Protein AF-A0AAW1MQC7-F1 (afdb_monomer_lite)

Foldseek 3Di:
DDPPDPPPPQQFDAPWKKKFKKKWAKKKAAPPPPDDPFFGIKMKTFMAGPVRFAPVLWFQKKWKQADPPDDVRTDIGRGPPRMDIDTGDDKDKIWMWTQTDPQFDRDIDIDIYTHDHDDPDPPDDGDNVDIDIDMDIDMDMGHRGGPVSCVSCVPGPRMDIPDDDPPPDPPPPDDDD

Secondary structure (DSSP, 8-state):
-----------B-TT-EEEEEEEEEEEEEE-GGG--SS-SEEEEEEEEETTS--GGGTEEEEEEE--TTSSS-EEEE-SSSEEEEEEES---EEEEEEEE-TTT-SS-EEEEEE---S-SS--SS--SSS-EEEEEEEEEEEES-BHHHHHHHTT-TT-B-----TT----------

Organism: Saponaria officinalis (NCBI:txid3572)

Sequence (177 aa):
MDQKMKKVSNKKVKDCEASIPIAYGNVAFWLGKKASEYQSHRWTVYVRGAANEDLGVAVKRVVFQLHSSFNNPTRVVEYPPFELTECGWGEFEIAITLYFHSDVCDKPLSLYHHLKLYPEDDSGPLSTKKPVVVESYDEIVFSEPSDAFVARVQNHPAVNVPRLSSGAHLSSSGVFF

Structure (mmCIF, N/CA/C/O backbone):
data_AF-A0AAW1MQC7-F1
#
_entry.id   AF-A0AAW1MQC7-F1
#
loop_
_atom_site.group_PDB
_atom_site.id
_atom_site.type_symbol
_atom_site.label_atom_id
_atom_site.label_alt_id
_atom_site.label_comp_id
_atom_site.label_asym_id
_atom_site.label_entity_id
_atom_site.label_seq_id
_atom_site.pdbx_PDB_ins_code
_atom_site.Cartn_x
_atom_site.Cartn_y
_atom_site.Cartn_z
_atom_site.occupancy
_atom_site.B_iso_or_equiv
_atom_site.auth_seq_id
_atom_site.auth_comp_id
_atom_site.auth_asym_id
_atom_site.auth_atom_id
_atom_site.pdbx_PDB_model_num
ATOM 1 N N . MET A 1 1 ? -38.743 17.306 6.014 1.00 35.38 1 MET A N 1
ATOM 2 C CA . MET A 1 1 ? -38.614 16.066 6.809 1.00 35.38 1 MET A CA 1
ATOM 3 C C . MET A 1 1 ? -37.146 15.918 7.153 1.00 35.38 1 MET A C 1
ATOM 5 O O . MET A 1 1 ? -36.387 15.372 6.364 1.00 35.38 1 MET A O 1
ATOM 9 N N . ASP A 1 2 ? -36.739 16.501 8.276 1.00 39.38 2 ASP A N 1
ATOM 10 C CA . ASP A 1 2 ? -35.357 16.470 8.748 1.00 39.38 2 ASP A CA 1
ATOM 11 C C . ASP A 1 2 ? -34.997 15.062 9.221 1.00 39.38 2 ASP A C 1
ATOM 13 O O . ASP A 1 2 ? -35.443 14.602 10.276 1.00 39.38 2 ASP A O 1
ATOM 17 N N . GLN A 1 3 ? -34.187 14.354 8.434 1.00 40.31 3 GLN A N 1
ATOM 18 C CA . GLN A 1 3 ? -33.524 13.151 8.915 1.00 40.31 3 GLN A CA 1
ATOM 19 C C . GLN A 1 3 ? -32.454 13.573 9.919 1.00 40.31 3 GLN A C 1
ATOM 21 O O . GLN A 1 3 ? -31.348 13.985 9.576 1.00 40.31 3 GLN A O 1
ATOM 26 N N . LYS A 1 4 ? -32.821 13.488 11.196 1.00 38.75 4 LYS A N 1
ATOM 27 C CA . LYS A 1 4 ? -31.934 13.644 12.344 1.00 38.75 4 LYS A CA 1
ATOM 28 C C . LYS A 1 4 ? -30.813 12.605 12.227 1.00 38.75 4 LYS A C 1
ATOM 30 O O . LYS A 1 4 ? -31.020 11.430 12.526 1.00 38.75 4 LYS A O 1
ATOM 35 N N . MET A 1 5 ? -29.643 13.044 11.764 1.00 40.56 5 MET A N 1
ATOM 36 C CA . MET A 1 5 ? -28.413 12.255 11.710 1.00 40.56 5 MET A CA 1
ATOM 37 C C . MET A 1 5 ? -28.163 11.687 13.114 1.00 40.56 5 MET A C 1
ATOM 39 O O . MET A 1 5 ? -27.880 12.433 14.055 1.00 40.56 5 MET A O 1
ATOM 43 N N . LYS A 1 6 ? -28.366 10.375 13.297 1.00 40.66 6 LYS A N 1
ATOM 44 C CA . LYS A 1 6 ? -28.072 9.705 14.566 1.00 40.66 6 LYS A CA 1
ATOM 45 C C . LYS A 1 6 ? -26.573 9.840 14.800 1.00 40.66 6 LYS A C 1
ATOM 47 O O . LYS A 1 6 ? -25.779 9.209 14.111 1.00 40.66 6 LYS A O 1
ATOM 52 N N . LYS A 1 7 ? -26.201 10.686 15.759 1.00 41.09 7 LYS A N 1
ATOM 53 C CA . LYS A 1 7 ? -24.839 10.793 16.278 1.00 41.09 7 LYS A CA 1
ATOM 54 C C . LYS A 1 7 ? -24.456 9.403 16.788 1.00 41.09 7 LYS A C 1
ATOM 56 O O . LYS A 1 7 ? -24.974 8.977 17.819 1.00 41.09 7 LYS A O 1
ATOM 61 N N . VAL A 1 8 ? -23.643 8.675 16.023 1.00 52.41 8 VAL A N 1
ATOM 62 C CA . VAL A 1 8 ? -23.095 7.387 16.454 1.00 52.41 8 VAL A CA 1
ATOM 63 C C . VAL A 1 8 ? -22.356 7.668 17.757 1.00 52.41 8 VAL A C 1
ATOM 65 O O . VAL A 1 8 ? -21.500 8.551 17.824 1.00 52.41 8 VAL A O 1
ATOM 68 N N . SER A 1 9 ? -22.785 7.027 18.840 1.00 49.03 9 SER A N 1
ATOM 69 C CA . SER A 1 9 ? -22.123 7.173 20.126 1.00 49.03 9 SER A CA 1
ATOM 70 C C . SER A 1 9 ? -20.754 6.504 20.023 1.00 49.03 9 SER A C 1
ATOM 72 O O . SER A 1 9 ? -20.670 5.285 20.135 1.00 49.03 9 SER A O 1
ATOM 74 N N . ASN A 1 10 ? -19.697 7.293 19.816 1.00 63.84 10 ASN A N 1
ATOM 75 C CA . ASN A 1 10 ? -18.301 6.840 19.840 1.00 63.84 10 ASN A CA 1
ATOM 76 C C . ASN A 1 10 ? -17.854 6.578 21.286 1.00 63.84 10 ASN A C 1
ATOM 78 O O . ASN A 1 10 ? -16.962 7.245 21.812 1.00 63.84 10 ASN A O 1
ATOM 82 N N . LYS A 1 11 ? -18.526 5.645 21.966 1.00 78.62 11 LYS A N 1
ATOM 83 C CA . LYS A 1 11 ? -17.992 5.068 23.197 1.00 78.62 11 LYS A CA 1
ATOM 84 C C . LYS A 1 11 ? -16.733 4.290 22.823 1.00 78.62 11 LYS A C 1
ATOM 86 O O . LYS A 1 11 ? -16.716 3.608 21.799 1.00 78.62 11 LYS A O 1
ATOM 91 N N . LYS A 1 12 ? -15.673 4.496 23.599 1.00 82.12 12 LYS A N 1
ATOM 92 C CA . LYS A 1 12 ? -14.392 3.816 23.432 1.00 82.12 12 LYS A CA 1
ATOM 93 C C . LYS A 1 12 ? -14.321 2.632 24.383 1.00 82.12 12 LYS A C 1
ATOM 95 O O . LYS A 1 12 ? -14.708 2.771 25.548 1.00 82.12 12 LYS A O 1
ATOM 100 N N . VAL A 1 13 ? -13.750 1.530 23.913 1.00 80.88 13 VAL A N 1
ATOM 101 C CA . VAL A 1 13 ? -13.420 0.382 24.754 1.00 80.88 13 VAL A CA 1
ATOM 102 C C . VAL A 1 13 ? -12.083 0.665 25.436 1.00 80.88 13 VAL A C 1
ATOM 104 O O . VAL A 1 13 ? -11.041 0.664 24.784 1.00 80.88 13 VAL A O 1
ATOM 107 N N . LYS A 1 14 ? -12.102 0.941 26.743 1.00 79.62 14 LYS A N 1
ATOM 108 C CA . LYS A 1 14 ? -10.870 1.138 27.524 1.00 79.62 14 LYS A CA 1
ATOM 109 C C . LYS A 1 14 ? -10.050 -0.149 27.578 1.00 79.62 14 LYS A C 1
ATOM 111 O O . LYS A 1 14 ? -10.627 -1.234 27.596 1.00 79.62 14 LYS A O 1
ATOM 116 N N . ASP A 1 15 ? -8.728 -0.001 27.623 1.00 80.56 15 ASP A N 1
ATOM 117 C CA . ASP A 1 15 ? -7.761 -1.103 27.745 1.00 80.56 15 ASP A CA 1
ATOM 118 C C . ASP A 1 15 ? -7.883 -2.174 26.639 1.00 80.56 15 ASP A C 1
ATOM 120 O O . ASP A 1 15 ? -7.473 -3.321 26.809 1.00 80.56 15 ASP A O 1
ATOM 124 N N . CYS A 1 16 ? -8.454 -1.797 25.490 1.00 85.44 16 CYS A N 1
ATOM 125 C CA . CYS A 1 16 ? -8.520 -2.617 24.290 1.00 85.44 16 CYS A CA 1
ATOM 126 C C . CYS A 1 16 ? -7.621 -2.012 23.213 1.00 85.44 16 CYS A C 1
ATOM 128 O O . CYS A 1 16 ? -7.621 -0.799 22.994 1.00 85.44 16 CYS A O 1
ATOM 130 N N . GLU A 1 17 ? -6.911 -2.872 22.496 1.00 90.75 17 GLU A N 1
ATOM 131 C CA . GLU A 1 17 ? -6.164 -2.513 21.296 1.00 90.75 17 GLU A CA 1
ATOM 132 C C . GLU A 1 17 ? -6.690 -3.353 20.141 1.00 90.75 17 GLU A C 1
ATOM 134 O O . GLU A 1 17 ? -7.000 -4.523 20.324 1.00 90.75 17 GLU A O 1
ATOM 139 N N . ALA A 1 18 ? -6.845 -2.763 18.965 1.00 92.38 18 ALA A N 1
ATOM 140 C CA . ALA A 1 18 ? -7.087 -3.517 17.742 1.00 92.38 18 ALA A CA 1
ATOM 141 C C . ALA A 1 18 ? -5.882 -3.324 16.830 1.00 92.38 18 ALA A C 1
ATOM 143 O O . ALA A 1 18 ? -5.413 -2.194 16.702 1.00 92.38 18 ALA A O 1
ATOM 144 N N . SER A 1 19 ? -5.397 -4.385 16.192 1.00 94.94 19 SER A N 1
ATOM 145 C CA . SER A 1 19 ? -4.273 -4.286 15.268 1.00 94.94 19 SER A CA 1
ATOM 146 C C . SER A 1 19 ? -4.565 -4.875 13.894 1.00 94.94 19 SER A C 1
ATOM 148 O O . SER A 1 19 ? -5.385 -5.781 13.747 1.00 94.94 19 SER A O 1
ATOM 150 N N . ILE A 1 20 ? -3.926 -4.315 12.869 1.00 96.12 20 ILE A N 1
ATOM 151 C CA . ILE A 1 20 ? -4.053 -4.744 11.474 1.00 96.12 20 ILE A CA 1
ATOM 152 C C . ILE A 1 20 ? -2.647 -4.974 10.916 1.00 96.12 20 ILE A C 1
ATOM 154 O O . ILE A 1 20 ? -1.936 -3.996 10.662 1.00 96.12 20 ILE A O 1
ATOM 158 N N . PRO A 1 21 ? -2.246 -6.240 10.708 1.00 97.50 21 PRO A N 1
ATOM 159 C CA . PRO A 1 21 ? -1.031 -6.586 9.984 1.00 97.50 21 PRO A CA 1
ATOM 160 C C . PRO A 1 21 ? -1.127 -6.142 8.523 1.00 97.50 21 PRO A C 1
ATOM 162 O O . PRO A 1 21 ? -2.033 -6.553 7.791 1.00 97.50 21 PRO A O 1
ATOM 165 N N . ILE A 1 22 ? -0.176 -5.330 8.074 1.00 98.19 22 ILE A N 1
ATOM 166 C CA . ILE A 1 22 ? -0.102 -4.854 6.696 1.00 98.19 22 ILE A CA 1
ATOM 167 C C . ILE A 1 22 ? 1.242 -5.195 6.062 1.00 98.19 22 ILE A C 1
ATOM 169 O O . ILE A 1 22 ? 2.263 -5.360 6.726 1.00 98.19 22 ILE A O 1
ATOM 173 N N . ALA A 1 23 ? 1.229 -5.255 4.738 1.00 98.25 23 ALA A N 1
ATOM 174 C CA . ALA A 1 23 ? 2.418 -5.216 3.915 1.00 98.25 23 ALA A CA 1
ATOM 175 C C . ALA A 1 23 ? 2.297 -4.046 2.935 1.00 98.25 23 ALA A C 1
ATOM 177 O O . ALA A 1 23 ? 1.243 -3.839 2.325 1.00 98.25 23 ALA A O 1
ATOM 178 N N . TYR A 1 24 ? 3.365 -3.272 2.785 1.00 98.62 24 TYR A N 1
ATOM 179 C CA . TYR A 1 24 ? 3.425 -2.179 1.822 1.00 98.62 24 TYR A CA 1
ATOM 180 C C . TYR A 1 24 ? 4.761 -2.187 1.094 1.00 98.62 24 TYR A C 1
ATOM 182 O O . TYR A 1 24 ? 5.785 -2.587 1.644 1.00 98.62 24 TYR A O 1
ATOM 190 N N . GLY A 1 25 ? 4.751 -1.765 -0.163 1.00 98.19 25 GLY A N 1
ATOM 191 C CA . GLY A 1 25 ? 5.953 -1.812 -0.975 1.00 98.19 25 GLY A CA 1
ATOM 192 C C . GLY A 1 25 ? 5.673 -1.640 -2.451 1.00 98.19 25 GLY A C 1
ATOM 193 O O . GLY A 1 25 ? 4.660 -1.052 -2.839 1.00 98.19 25 GLY A O 1
ATOM 194 N N . ASN A 1 26 ? 6.574 -2.159 -3.281 1.00 98.50 26 ASN A N 1
ATOM 195 C CA . ASN A 1 26 ? 6.398 -2.147 -4.719 1.00 98.50 26 ASN A CA 1
ATOM 196 C C . ASN A 1 26 ? 6.847 -3.439 -5.401 1.00 98.50 26 ASN A C 1
ATOM 198 O O . ASN A 1 26 ? 7.750 -4.143 -4.954 1.00 98.50 26 ASN A O 1
ATOM 202 N N . VAL A 1 27 ? 6.259 -3.664 -6.572 1.00 97.56 27 VAL A N 1
ATOM 203 C CA . VAL A 1 27 ? 6.747 -4.587 -7.594 1.00 97.56 27 VAL A CA 1
ATOM 204 C C . VAL A 1 27 ? 7.130 -3.790 -8.841 1.00 97.56 27 VAL A C 1
ATOM 206 O O . VAL A 1 27 ? 6.424 -2.857 -9.215 1.00 97.56 27 VAL A O 1
ATOM 209 N N . ALA A 1 28 ? 8.243 -4.117 -9.490 1.00 97.12 28 ALA A N 1
ATOM 210 C CA . ALA A 1 28 ? 8.712 -3.449 -10.701 1.00 97.12 28 ALA A CA 1
ATOM 211 C C . ALA A 1 28 ? 9.166 -4.453 -11.766 1.00 97.12 28 ALA A C 1
ATOM 213 O O . ALA A 1 28 ? 9.871 -5.419 -11.484 1.00 97.12 28 ALA A O 1
ATOM 214 N N . PHE A 1 29 ? 8.776 -4.199 -13.013 1.00 95.31 29 PHE A N 1
ATOM 215 C CA . PHE A 1 29 ? 9.145 -4.981 -14.186 1.00 95.31 29 PHE A CA 1
ATOM 216 C C . PHE A 1 29 ? 9.932 -4.113 -15.158 1.00 95.31 29 PHE A C 1
ATOM 218 O O . PHE A 1 29 ? 9.453 -3.065 -15.602 1.00 95.31 29 PHE A O 1
ATOM 225 N N . TRP A 1 30 ? 11.111 -4.587 -15.554 1.00 94.69 30 TRP A N 1
ATOM 226 C CA . TRP A 1 30 ? 11.841 -3.993 -16.665 1.00 94.69 30 TRP A CA 1
ATOM 227 C C . TRP A 1 30 ? 11.077 -4.200 -17.979 1.00 94.69 30 TRP A C 1
ATOM 229 O O . TRP A 1 30 ? 10.630 -5.306 -18.293 1.00 94.69 30 TRP A O 1
ATOM 239 N N . LEU A 1 31 ? 10.937 -3.135 -18.772 1.00 95.19 31 LEU A N 1
ATOM 240 C CA . LEU A 1 31 ? 10.149 -3.148 -20.010 1.00 95.19 31 LEU A CA 1
ATOM 241 C C . LEU A 1 31 ? 10.886 -3.761 -21.211 1.00 95.19 31 LEU A C 1
ATOM 243 O O . LEU A 1 31 ? 10.287 -3.975 -22.273 1.00 95.19 31 LEU A O 1
ATOM 247 N N . GLY A 1 32 ? 12.171 -4.089 -21.072 1.00 92.12 32 GLY A N 1
ATOM 248 C CA . GLY A 1 32 ? 12.931 -4.757 -22.124 1.00 92.12 32 GLY A CA 1
ATOM 249 C C . GLY A 1 32 ? 13.011 -3.922 -23.397 1.00 92.12 32 GLY A C 1
ATOM 250 O O . GLY A 1 32 ? 13.282 -2.728 -23.366 1.00 92.12 32 GLY A O 1
ATOM 251 N N . LYS A 1 33 ? 12.694 -4.542 -24.538 1.00 92.62 33 LYS A N 1
ATOM 252 C CA . LYS A 1 33 ? 12.660 -3.868 -25.849 1.00 92.62 33 LYS A CA 1
ATOM 253 C C . LYS A 1 33 ? 11.635 -2.727 -25.944 1.00 92.62 33 LYS A C 1
ATOM 255 O O . LYS A 1 33 ? 11.708 -1.951 -26.886 1.00 92.62 33 LYS A O 1
ATOM 260 N N . LYS A 1 34 ? 10.662 -2.659 -25.026 1.00 92.12 34 LYS A N 1
ATOM 261 C CA . LYS A 1 34 ? 9.669 -1.573 -24.959 1.00 92.12 34 LYS A CA 1
ATOM 262 C C . LYS A 1 34 ? 10.130 -0.407 -24.080 1.00 92.12 34 LYS A C 1
ATOM 264 O O . LYS A 1 34 ? 9.406 0.577 -23.979 1.00 92.12 34 LYS A O 1
ATOM 269 N N . ALA A 1 35 ? 11.283 -0.533 -23.421 1.00 91.56 35 ALA A N 1
ATOM 270 C CA . ALA A 1 35 ? 11.841 0.535 -22.612 1.00 91.56 35 ALA A CA 1
ATOM 271 C C . ALA A 1 35 ? 12.212 1.740 -23.486 1.00 91.56 35 ALA A C 1
ATOM 273 O O . ALA A 1 35 ? 12.712 1.593 -24.602 1.00 91.56 35 ALA A O 1
ATOM 274 N N . SER A 1 36 ? 11.997 2.929 -22.940 1.00 93.44 36 SER A N 1
ATOM 275 C CA . SER A 1 36 ? 12.514 4.195 -23.459 1.00 93.44 36 SER A CA 1
ATOM 276 C C . SER A 1 36 ? 13.352 4.881 -22.382 1.00 93.44 36 SER A C 1
ATOM 278 O O . SER A 1 36 ? 13.352 4.447 -21.229 1.00 93.44 36 SER A O 1
ATOM 280 N N . GLU A 1 37 ? 14.025 5.975 -22.741 1.00 87.62 37 GLU A N 1
ATOM 281 C CA . GLU A 1 37 ? 14.796 6.798 -21.798 1.00 87.62 37 GLU A CA 1
ATOM 282 C C . GLU A 1 37 ? 13.957 7.250 -20.589 1.00 87.62 37 GLU A C 1
ATOM 284 O O . GLU A 1 37 ? 14.436 7.231 -19.461 1.00 87.62 37 GLU A O 1
ATOM 289 N N . TYR A 1 38 ? 12.678 7.577 -20.807 1.00 90.00 38 TYR A N 1
ATOM 290 C CA . TYR A 1 38 ? 11.784 8.088 -19.761 1.00 90.00 38 TYR A CA 1
ATOM 291 C C . TYR A 1 38 ? 10.874 7.024 -19.134 1.00 90.00 38 TYR A C 1
ATOM 293 O O . TYR A 1 38 ? 10.210 7.281 -18.133 1.00 90.00 38 TYR A O 1
ATOM 301 N N . GLN A 1 39 ? 10.808 5.828 -19.715 1.00 92.44 39 GLN A N 1
ATOM 302 C CA . GLN A 1 39 ? 9.979 4.727 -19.226 1.00 92.44 39 GLN A CA 1
ATOM 303 C C . GLN A 1 39 ? 10.754 3.428 -19.398 1.00 92.44 39 GLN A C 1
ATOM 305 O O . GLN A 1 39 ? 10.605 2.735 -20.406 1.00 92.44 39 GLN A O 1
ATOM 310 N N . SER A 1 40 ? 11.611 3.112 -18.430 1.00 94.88 40 SER A N 1
ATOM 311 C CA . SER A 1 40 ? 12.397 1.876 -18.448 1.00 94.88 40 SER A CA 1
ATOM 312 C C . SER A 1 40 ? 11.722 0.741 -17.679 1.00 94.88 40 SER A C 1
ATOM 314 O O . SER A 1 40 ? 11.892 -0.429 -18.035 1.00 94.88 40 SER A O 1
ATOM 316 N N . HIS A 1 41 ? 10.901 1.078 -16.683 1.00 96.81 41 HIS A N 1
ATOM 317 C CA . HIS A 1 41 ? 10.196 0.133 -15.826 1.00 96.81 41 HIS A CA 1
ATOM 318 C C . HIS A 1 41 ? 8.706 0.459 -15.757 1.00 96.81 41 HIS A C 1
ATOM 320 O O . HIS A 1 41 ? 8.312 1.625 -15.777 1.00 96.81 41 HIS A O 1
ATOM 326 N N . ARG A 1 42 ? 7.890 -0.587 -15.616 1.00 97.31 42 ARG A N 1
ATOM 327 C CA . ARG A 1 42 ? 6.521 -0.493 -15.102 1.00 97.31 42 ARG A CA 1
ATOM 328 C C . ARG A 1 42 ? 6.541 -0.974 -13.664 1.00 97.31 42 ARG A C 1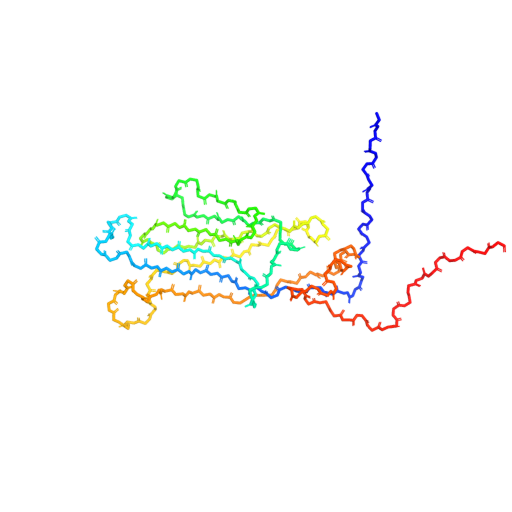
ATOM 330 O O . ARG A 1 42 ? 6.983 -2.092 -13.410 1.00 97.31 42 ARG A O 1
ATOM 337 N N . TRP A 1 43 ? 6.060 -0.157 -12.746 1.00 97.94 43 TRP A N 1
ATOM 338 C CA . TRP A 1 43 ? 6.060 -0.458 -11.323 1.00 97.94 43 TRP A CA 1
ATOM 339 C C . TRP A 1 43 ? 4.676 -0.253 -10.727 1.00 97.94 43 TRP A C 1
ATOM 341 O O . TRP A 1 43 ? 3.868 0.518 -11.243 1.00 97.94 43 TRP A O 1
ATOM 351 N N . THR A 1 44 ? 4.410 -0.968 -9.643 1.00 98.56 44 THR A N 1
ATOM 352 C CA . THR A 1 44 ? 3.164 -0.911 -8.891 1.00 98.56 44 THR A CA 1
ATOM 353 C C . THR A 1 44 ? 3.517 -0.778 -7.421 1.00 98.56 44 THR A C 1
ATOM 355 O O . THR A 1 44 ? 4.160 -1.670 -6.873 1.00 98.56 44 THR A O 1
ATOM 358 N N . VAL A 1 45 ? 3.133 0.339 -6.804 1.00 98.69 45 VAL A N 1
ATOM 359 C CA . VAL A 1 45 ? 3.211 0.553 -5.351 1.00 98.69 45 VAL A CA 1
ATOM 360 C C . VAL A 1 45 ? 1.876 0.163 -4.729 1.00 98.69 45 VAL A C 1
ATOM 362 O O . VAL A 1 45 ? 0.832 0.391 -5.343 1.00 98.69 45 VAL A O 1
ATOM 365 N N . TYR A 1 46 ? 1.886 -0.434 -3.542 1.00 98.56 46 TYR A N 1
ATOM 366 C CA . TYR A 1 46 ? 0.666 -0.939 -2.922 1.00 98.56 46 TYR A CA 1
ATOM 367 C C . TYR A 1 46 ? 0.736 -0.962 -1.393 1.00 98.56 46 TYR A C 1
ATOM 369 O O . TYR A 1 46 ? 1.813 -0.941 -0.795 1.00 98.56 46 TYR A O 1
ATOM 377 N N . VAL A 1 47 ? -0.445 -1.051 -0.779 1.00 98.38 47 VAL A N 1
ATOM 378 C CA . VAL A 1 47 ? -0.659 -1.428 0.624 1.00 98.38 47 VAL A CA 1
ATOM 379 C C . VAL A 1 47 ? -1.718 -2.526 0.660 1.00 98.38 47 VAL A C 1
ATOM 381 O O . VAL A 1 47 ? -2.779 -2.388 0.050 1.00 98.38 47 VAL A O 1
ATOM 384 N N . ARG A 1 48 ? -1.449 -3.617 1.375 1.00 97.75 48 ARG A N 1
ATOM 385 C CA . ARG A 1 48 ? -2.328 -4.794 1.468 1.00 97.75 48 ARG A CA 1
ATOM 386 C C . ARG A 1 48 ? -2.307 -5.394 2.873 1.00 97.75 48 ARG A C 1
ATOM 388 O O . ARG A 1 48 ? -1.388 -5.118 3.640 1.00 97.75 48 ARG A O 1
ATOM 395 N N . GLY A 1 49 ? -3.302 -6.216 3.211 1.00 97.19 49 GLY A N 1
ATOM 396 C CA . GLY A 1 49 ? -3.231 -7.061 4.406 1.00 97.19 49 GLY A CA 1
ATOM 397 C C . GLY A 1 49 ? -2.050 -8.024 4.299 1.00 97.19 49 GLY A C 1
ATOM 398 O O . GLY A 1 49 ? -1.733 -8.489 3.197 1.00 97.19 49 GLY A O 1
ATOM 399 N N . ALA A 1 50 ? -1.368 -8.299 5.412 1.00 95.25 50 ALA A N 1
ATOM 400 C CA . ALA A 1 50 ? -0.172 -9.141 5.401 1.00 95.25 50 ALA A CA 1
ATOM 401 C C . ALA A 1 50 ? -0.450 -10.538 4.806 1.00 95.25 50 ALA A C 1
ATOM 403 O O . ALA A 1 50 ? 0.375 -11.043 4.038 1.00 95.25 50 ALA A O 1
ATOM 404 N N . ALA A 1 51 ? -1.638 -11.110 5.050 1.00 93.69 51 ALA A N 1
ATOM 405 C CA . ALA A 1 51 ? -2.101 -12.353 4.427 1.00 93.69 51 ALA A CA 1
ATOM 406 C C . ALA A 1 51 ? -3.124 -12.121 3.293 1.00 93.69 51 ALA A C 1
ATOM 408 O O . ALA A 1 51 ? -3.909 -13.011 2.964 1.00 93.69 51 ALA A O 1
ATOM 409 N N . ASN A 1 52 ? -3.073 -10.951 2.645 1.00 92.69 52 ASN A N 1
ATOM 410 C CA . ASN A 1 52 ? -3.972 -10.504 1.572 1.00 92.69 52 ASN A CA 1
ATOM 411 C C . ASN A 1 52 ? -5.436 -10.330 1.998 1.00 92.69 52 ASN A C 1
ATOM 413 O O . ASN A 1 52 ? -6.351 -10.508 1.192 1.00 92.69 52 ASN A O 1
ATOM 417 N N . GLU A 1 53 ? -5.671 -9.967 3.256 1.00 93.75 53 GLU A N 1
ATOM 418 C CA . GLU A 1 53 ? -7.002 -9.627 3.735 1.00 93.75 53 GLU A CA 1
ATOM 419 C C . GLU A 1 53 ? -7.489 -8.277 3.188 1.00 93.75 53 GLU A C 1
ATOM 421 O O . GLU A 1 53 ? -6.706 -7.393 2.824 1.00 93.75 53 GLU A O 1
ATOM 426 N N . ASP A 1 54 ? -8.812 -8.102 3.167 1.00 93.31 54 ASP A N 1
ATOM 427 C CA . ASP A 1 54 ? -9.437 -6.847 2.759 1.00 93.31 54 ASP A CA 1
ATOM 428 C C . ASP A 1 54 ? -9.286 -5.773 3.849 1.00 93.31 54 ASP A C 1
ATOM 430 O O . ASP A 1 54 ? -9.905 -5.833 4.916 1.00 93.31 54 ASP A O 1
ATOM 434 N N . LEU A 1 55 ? -8.468 -4.760 3.556 1.00 95.94 55 LEU A N 1
ATOM 435 C CA . LEU A 1 55 ? -8.244 -3.610 4.432 1.00 95.94 55 LEU A CA 1
ATOM 436 C C . LEU A 1 55 ? -9.398 -2.599 4.419 1.00 95.94 55 LEU A C 1
ATOM 438 O O . LEU A 1 55 ? -9.443 -1.726 5.289 1.00 95.94 55 LEU A O 1
ATOM 442 N N . GLY A 1 56 ? -10.344 -2.706 3.480 1.00 95.25 56 GLY A N 1
ATOM 443 C CA . GLY A 1 56 ? -11.475 -1.789 3.322 1.00 95.25 56 GLY A CA 1
ATOM 444 C C . GLY A 1 56 ? -12.380 -1.690 4.555 1.00 95.25 56 GLY A C 1
ATOM 445 O O . GLY A 1 56 ? -13.079 -0.693 4.733 1.00 95.25 56 GLY A O 1
ATOM 446 N N . VAL A 1 57 ? -12.326 -2.677 5.458 1.00 93.69 57 VAL A N 1
ATOM 447 C CA . VAL A 1 57 ? -13.040 -2.661 6.747 1.00 93.69 57 VAL A CA 1
ATOM 448 C C . VAL A 1 57 ? -12.567 -1.543 7.690 1.00 93.69 57 VAL A C 1
ATOM 450 O O . VAL A 1 57 ? -13.333 -1.072 8.540 1.00 93.69 57 VAL A O 1
ATOM 453 N N . ALA A 1 58 ? -11.311 -1.112 7.550 1.00 95.12 58 ALA A N 1
ATOM 454 C CA . ALA A 1 58 ? -10.691 -0.094 8.394 1.00 95.12 58 ALA A CA 1
ATOM 455 C C . ALA A 1 58 ? -10.200 1.113 7.588 1.00 95.12 58 ALA A C 1
ATOM 457 O O . ALA A 1 58 ? -10.419 2.258 7.988 1.00 95.12 58 ALA A O 1
ATOM 458 N N . VAL A 1 59 ? -9.567 0.859 6.443 1.00 97.12 59 VAL A N 1
ATOM 459 C CA . VAL A 1 59 ? -9.016 1.872 5.544 1.00 97.12 59 VAL A CA 1
ATOM 460 C C . VAL A 1 59 ? -10.108 2.356 4.596 1.00 97.12 59 VAL A C 1
ATOM 462 O O . VAL A 1 59 ? -10.702 1.583 3.851 1.00 97.12 59 VAL A O 1
ATOM 465 N N . LYS A 1 60 ? -10.359 3.663 4.613 1.00 97.62 60 LYS A N 1
ATOM 466 C CA . LYS A 1 60 ? -11.320 4.335 3.737 1.00 97.62 60 LYS A CA 1
ATOM 467 C C . LYS A 1 60 ? -10.722 4.681 2.379 1.00 97.62 60 LYS A C 1
ATOM 469 O O . LYS A 1 60 ? -11.428 4.644 1.385 1.00 97.62 60 LYS A O 1
ATOM 474 N N . ARG A 1 61 ? -9.464 5.121 2.351 1.00 98.44 61 ARG A N 1
ATOM 475 C CA . ARG A 1 61 ? -8.728 5.455 1.123 1.00 98.44 61 ARG A CA 1
ATOM 476 C C . ARG A 1 61 ? -7.233 5.527 1.405 1.00 98.44 61 ARG A C 1
ATOM 478 O O . ARG A 1 61 ? -6.830 5.826 2.531 1.00 98.44 61 ARG A O 1
ATOM 485 N N . VAL A 1 62 ? -6.43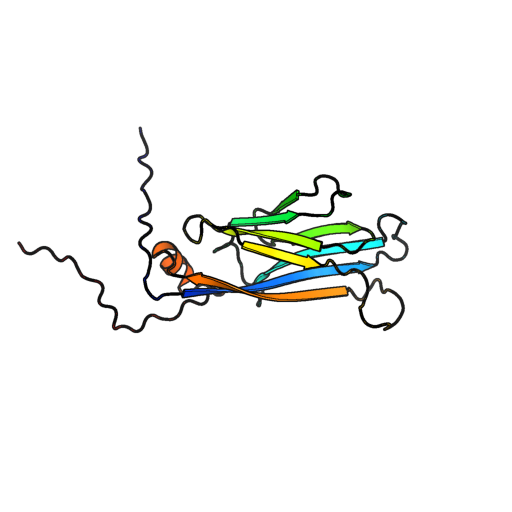2 5.359 0.363 1.00 98.75 62 VAL A N 1
ATOM 486 C CA . VAL A 1 62 ? -4.979 5.537 0.400 1.00 98.75 62 VAL A CA 1
ATOM 487 C C . VAL A 1 62 ? -4.583 6.648 -0.562 1.00 98.75 62 VAL A C 1
ATOM 489 O O . VAL A 1 62 ? -5.107 6.744 -1.671 1.00 98.75 62 VAL A O 1
ATOM 492 N N . VAL A 1 63 ? -3.678 7.516 -0.124 1.00 98.75 63 VAL A N 1
ATOM 493 C CA . VAL A 1 63 ? -3.093 8.567 -0.955 1.00 98.75 63 VAL A CA 1
ATOM 494 C C . VAL A 1 63 ? -1.623 8.250 -1.179 1.00 98.75 63 VAL A C 1
ATOM 496 O O . VAL A 1 63 ? -0.867 8.147 -0.221 1.00 98.75 63 VAL A O 1
ATOM 499 N N . PHE A 1 64 ? -1.226 8.117 -2.439 1.00 98.75 64 PHE A N 1
ATOM 500 C CA . PHE A 1 64 ? 0.164 7.962 -2.852 1.00 98.75 64 PHE A CA 1
ATOM 501 C C . PHE A 1 64 ? 0.680 9.309 -3.351 1.00 98.75 64 PHE A C 1
ATOM 503 O O . PHE A 1 64 ? 0.142 9.868 -4.309 1.00 98.75 64 PHE A O 1
ATOM 510 N N . GLN A 1 65 ? 1.718 9.832 -2.711 1.00 98.62 65 GLN A N 1
ATOM 511 C CA . GLN A 1 65 ? 2.410 11.038 -3.140 1.00 98.62 65 GLN A CA 1
ATOM 512 C C . GLN A 1 65 ? 3.680 10.648 -3.896 1.00 98.62 65 GLN A C 1
ATOM 514 O O . GLN A 1 65 ? 4.645 10.161 -3.311 1.00 98.62 65 GLN A O 1
ATOM 519 N N . LEU A 1 66 ? 3.658 10.864 -5.208 1.00 98.31 66 LEU A N 1
ATOM 520 C CA . LEU A 1 66 ? 4.773 10.615 -6.112 1.00 98.31 66 LEU A CA 1
ATOM 521 C C . LEU A 1 66 ? 5.727 11.816 -6.187 1.00 98.31 66 LEU A C 1
ATOM 523 O O . LEU A 1 66 ? 5.409 12.919 -5.729 1.00 98.31 66 LEU A O 1
ATOM 527 N N . HIS A 1 67 ? 6.874 11.611 -6.839 1.00 96.62 67 HIS A N 1
ATOM 528 C CA . HIS A 1 67 ? 7.805 12.681 -7.182 1.00 96.62 67 HIS A CA 1
ATOM 529 C C . HIS A 1 67 ? 7.146 13.747 -8.079 1.00 96.62 67 HIS A C 1
ATOM 531 O O . HIS A 1 67 ? 6.290 13.445 -8.913 1.00 96.62 67 HIS A O 1
ATOM 537 N N . SER A 1 68 ? 7.577 15.004 -7.950 1.00 95.75 68 SER A N 1
ATOM 538 C CA . SER A 1 68 ? 6.982 16.167 -8.634 1.00 95.75 68 SER A CA 1
ATOM 539 C C . SER A 1 68 ? 7.081 16.131 -10.163 1.00 95.75 68 SER A C 1
ATOM 541 O O . SER A 1 68 ? 6.369 16.869 -10.837 1.00 95.75 68 SER A O 1
ATOM 543 N N . SER A 1 69 ? 7.935 15.267 -10.718 1.00 93.88 69 SER A N 1
ATOM 544 C CA . SER A 1 69 ? 8.053 15.048 -12.164 1.00 93.88 69 SER A CA 1
ATOM 545 C C . SER A 1 69 ? 6.852 14.323 -12.779 1.00 93.88 69 SER A C 1
ATOM 547 O O . SER A 1 69 ? 6.712 14.322 -13.999 1.00 93.88 69 SER A O 1
ATOM 549 N N . PHE A 1 70 ? 6.011 13.669 -11.972 1.00 95.19 70 PHE A N 1
ATOM 550 C CA . PHE A 1 70 ? 4.808 12.998 -12.459 1.00 95.19 70 PHE A CA 1
ATOM 551 C C . PHE A 1 70 ? 3.654 13.987 -12.607 1.00 95.19 70 PHE A C 1
ATOM 553 O O . PHE A 1 70 ? 3.409 14.819 -11.734 1.00 95.19 70 PHE A O 1
ATOM 560 N N . ASN A 1 71 ? 2.870 13.834 -13.675 1.00 93.88 71 ASN A N 1
ATOM 561 C CA . ASN A 1 71 ? 1.596 14.536 -13.786 1.00 93.88 71 ASN A CA 1
ATOM 562 C C . ASN A 1 71 ? 0.645 14.048 -12.688 1.00 93.88 71 ASN A C 1
ATOM 564 O O . ASN A 1 71 ? 0.467 12.839 -12.504 1.00 93.88 71 ASN A O 1
ATOM 568 N N . ASN A 1 72 ? 0.015 14.997 -11.988 1.00 95.06 72 ASN A N 1
ATOM 569 C CA . ASN A 1 72 ? -0.834 14.740 -10.824 1.00 95.06 72 ASN A CA 1
ATOM 570 C C . ASN A 1 72 ? -0.114 13.846 -9.799 1.00 95.06 72 ASN A C 1
ATOM 572 O O . ASN A 1 72 ? -0.510 12.698 -9.618 1.00 95.06 72 ASN A O 1
ATOM 576 N N . PRO A 1 73 ? 0.964 14.318 -9.149 1.00 97.19 73 PRO A N 1
ATOM 577 C CA . PRO A 1 73 ? 1.809 13.459 -8.321 1.00 97.19 73 PR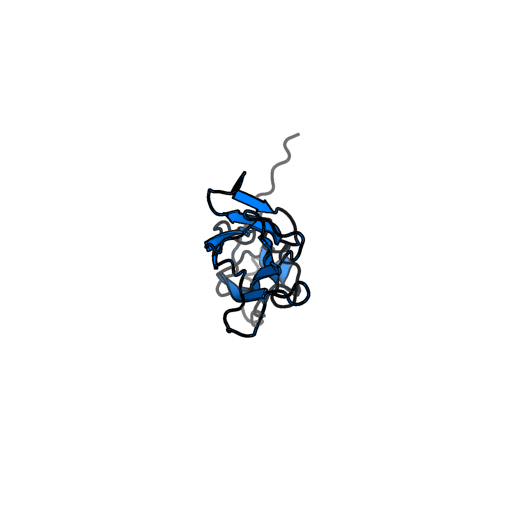O A CA 1
ATOM 578 C C . PRO A 1 73 ? 1.073 12.923 -7.083 1.00 97.19 73 PRO A C 1
ATOM 580 O O . PRO A 1 73 ? 1.459 11.898 -6.539 1.00 97.19 73 PRO A O 1
ATOM 583 N N . THR A 1 74 ? -0.013 13.565 -6.656 1.00 98.31 74 THR A N 1
ATOM 584 C CA . THR A 1 74 ? -0.904 13.056 -5.609 1.00 98.31 74 THR A CA 1
ATOM 585 C C . THR A 1 74 ? -1.980 12.165 -6.229 1.00 98.31 74 THR A C 1
ATOM 587 O O . THR A 1 74 ? -2.832 12.642 -6.980 1.00 98.31 74 THR A O 1
ATOM 590 N N . ARG A 1 75 ? -1.976 10.874 -5.897 1.00 98.31 75 ARG A N 1
ATOM 591 C CA . ARG A 1 75 ? -2.949 9.887 -6.384 1.00 98.31 75 ARG A CA 1
ATOM 592 C C . ARG A 1 75 ? -3.786 9.368 -5.231 1.00 98.31 75 ARG A C 1
ATOM 594 O O . ARG A 1 75 ? -3.245 9.006 -4.195 1.00 98.31 75 ARG A O 1
ATOM 601 N N . VAL A 1 76 ? -5.100 9.321 -5.415 1.00 98.56 76 VAL A N 1
ATOM 602 C CA . VAL A 1 76 ? -6.047 8.859 -4.395 1.00 98.56 76 VAL A CA 1
ATOM 603 C C . VAL A 1 76 ? -6.684 7.562 -4.873 1.00 98.56 76 VAL A C 1
ATOM 605 O O . VAL A 1 76 ? -7.241 7.524 -5.967 1.00 98.56 76 VAL A O 1
ATOM 608 N N . VAL A 1 77 ? -6.612 6.522 -4.048 1.00 98.56 77 VAL A N 1
ATOM 609 C CA . VAL A 1 77 ? -7.257 5.227 -4.278 1.00 98.56 77 VAL A CA 1
ATOM 610 C C . VAL A 1 77 ? -8.302 5.021 -3.188 1.00 98.56 77 VAL A C 1
ATOM 612 O O . VAL A 1 77 ? -7.970 4.886 -2.011 1.00 98.56 77 VAL A O 1
ATOM 615 N N . GLU A 1 78 ? -9.575 5.066 -3.572 1.00 97.50 78 GLU A N 1
ATOM 616 C CA . GLU A 1 78 ? -10.706 5.047 -2.632 1.00 97.50 78 GLU A CA 1
ATOM 617 C C . GLU A 1 78 ? -11.187 3.639 -2.271 1.00 97.50 78 GLU A C 1
ATOM 619 O O . GLU A 1 78 ? -11.888 3.477 -1.280 1.00 97.50 78 GLU A O 1
ATOM 624 N N . TYR A 1 79 ? -10.803 2.620 -3.042 1.00 94.62 79 TYR A N 1
ATOM 625 C CA . TYR A 1 79 ? -11.270 1.247 -2.851 1.00 94.62 79 TYR A CA 1
ATOM 626 C C . TYR A 1 79 ? -10.130 0.247 -3.062 1.00 94.62 79 TYR A C 1
ATOM 628 O O . TYR A 1 79 ? -9.247 0.515 -3.880 1.00 94.62 79 TYR A O 1
ATOM 636 N N . PRO A 1 80 ? -10.140 -0.897 -2.356 1.00 93.94 80 PRO A N 1
ATOM 637 C CA . PRO A 1 80 ? -9.169 -1.957 -2.577 1.00 93.94 80 PRO A CA 1
ATOM 638 C C . PRO A 1 80 ? -9.310 -2.562 -3.994 1.00 93.94 80 PRO A C 1
ATOM 640 O O . PRO A 1 80 ? -10.421 -2.602 -4.530 1.00 93.94 80 PRO A O 1
ATOM 643 N N . PRO A 1 81 ? -8.220 -3.073 -4.600 1.00 97.00 81 PRO A N 1
ATOM 644 C CA . PRO A 1 81 ? -6.857 -3.102 -4.068 1.00 97.00 81 PRO A CA 1
ATOM 645 C C . PRO A 1 81 ? -6.240 -1.697 -3.994 1.00 97.00 81 PRO A C 1
ATOM 647 O O . PRO A 1 81 ? -6.337 -0.907 -4.931 1.00 97.00 81 PRO A O 1
ATOM 650 N N . PHE A 1 82 ? -5.607 -1.378 -2.861 1.00 98.38 82 PHE A N 1
ATOM 651 C CA . PHE A 1 82 ? -4.961 -0.082 -2.654 1.00 98.38 82 PHE A CA 1
ATOM 652 C C . PHE A 1 82 ? -3.588 -0.079 -3.318 1.00 98.38 82 PHE A C 1
ATOM 654 O O . PHE A 1 82 ? -2.553 -0.185 -2.661 1.00 98.38 82 PHE A O 1
ATOM 661 N N . GLU A 1 83 ? -3.598 0.015 -4.641 1.00 98.38 83 GLU A N 1
ATOM 662 C CA . GLU A 1 83 ? -2.405 -0.028 -5.473 1.00 98.38 83 GLU A CA 1
ATOM 663 C C . GLU A 1 83 ? -2.436 1.035 -6.568 1.00 98.38 83 GLU A C 1
ATOM 665 O O . GLU A 1 83 ? -3.488 1.498 -7.014 1.00 98.38 83 GLU A O 1
ATOM 670 N N . LEU A 1 84 ? -1.249 1.425 -7.013 1.00 98.19 84 LEU A N 1
ATOM 671 C CA . LEU A 1 84 ? -1.050 2.385 -8.082 1.00 98.19 84 LEU A CA 1
ATOM 672 C C . LEU A 1 84 ? 0.051 1.880 -9.004 1.00 98.19 84 LEU A C 1
ATOM 674 O O . LEU A 1 84 ? 1.171 1.636 -8.563 1.00 98.19 84 LEU A O 1
ATOM 678 N N . THR A 1 85 ? -0.264 1.775 -10.294 1.00 98.38 85 THR A N 1
ATOM 679 C CA . THR A 1 85 ? 0.699 1.404 -11.335 1.00 98.38 85 THR A CA 1
ATOM 680 C C . THR A 1 85 ? 1.114 2.615 -12.157 1.00 98.38 85 THR A C 1
ATOM 682 O O . THR A 1 85 ? 0.258 3.365 -12.622 1.00 98.38 85 THR A O 1
ATOM 685 N N . GLU A 1 86 ? 2.412 2.740 -12.412 1.00 97.75 86 GLU A N 1
ATOM 686 C CA . GLU A 1 86 ? 3.010 3.786 -13.241 1.00 97.75 86 GLU A CA 1
ATOM 687 C C . GLU A 1 86 ? 4.219 3.265 -14.032 1.00 97.75 86 GLU A C 1
ATOM 689 O O . GLU A 1 86 ? 4.709 2.151 -13.819 1.00 97.75 86 GLU A O 1
ATOM 694 N N . CYS A 1 87 ? 4.696 4.084 -14.970 1.00 96.62 87 CYS A N 1
ATOM 695 C CA . CYS A 1 87 ? 5.951 3.850 -15.680 1.00 96.62 87 CYS A CA 1
ATOM 696 C C . CYS A 1 87 ? 6.983 4.917 -15.310 1.00 96.62 87 CYS A C 1
ATOM 698 O O . CYS A 1 87 ? 6.659 6.093 -15.171 1.00 96.62 87 CYS A O 1
ATOM 700 N N . GLY A 1 88 ? 8.247 4.524 -15.185 1.00 95.56 88 GLY A N 1
ATOM 701 C CA . GLY A 1 88 ? 9.323 5.459 -14.877 1.00 95.56 88 GLY A CA 1
ATOM 702 C C . GLY A 1 88 ? 10.700 4.821 -14.952 1.00 95.56 88 GLY A C 1
ATOM 703 O O . GLY A 1 88 ? 10.839 3.640 -15.274 1.00 95.56 88 GLY A O 1
ATOM 704 N N . TRP A 1 89 ? 11.720 5.628 -14.685 1.00 94.06 89 TRP A N 1
ATOM 705 C CA . TRP A 1 89 ? 13.122 5.219 -14.788 1.00 94.06 89 TRP A CA 1
ATOM 706 C C . TRP A 1 89 ? 13.932 5.404 -13.504 1.00 94.06 89 TRP A C 1
ATOM 708 O O . TRP A 1 89 ? 14.967 4.753 -13.354 1.00 94.06 89 TRP A O 1
ATOM 718 N N . GLY A 1 90 ? 13.467 6.271 -12.602 1.00 94.62 90 GLY A N 1
ATOM 719 C CA . GLY A 1 90 ? 14.152 6.623 -11.363 1.00 94.62 90 GLY A CA 1
ATOM 720 C C . GLY A 1 90 ? 13.501 6.016 -10.123 1.00 94.62 90 GLY A C 1
ATOM 721 O O . GLY A 1 90 ? 12.281 5.855 -10.065 1.00 94.62 90 GLY A O 1
ATOM 722 N N . GLU A 1 91 ? 14.341 5.723 -9.135 1.00 97.12 91 GLU A N 1
ATOM 723 C CA . GLU A 1 91 ? 13.958 5.382 -7.762 1.00 97.12 91 GLU A CA 1
ATOM 724 C C . GLU A 1 91 ? 13.739 6.671 -6.957 1.00 97.12 91 GLU A C 1
ATOM 726 O O . GLU A 1 91 ? 14.469 7.650 -7.126 1.00 97.12 91 GLU A O 1
ATOM 731 N N . PHE A 1 92 ? 12.715 6.701 -6.108 1.00 97.81 92 PHE A N 1
ATOM 732 C CA . PHE A 1 92 ? 12.388 7.851 -5.263 1.00 97.81 92 PHE A CA 1
ATOM 733 C C . PHE A 1 92 ? 11.533 7.414 -4.070 1.00 97.81 92 PHE A C 1
ATOM 735 O O . PHE A 1 92 ? 10.946 6.334 -4.074 1.00 97.81 92 PHE A O 1
ATOM 742 N N . GLU A 1 93 ? 11.444 8.254 -3.043 1.00 98.25 93 GLU A N 1
ATOM 743 C CA . GLU A 1 93 ? 10.565 8.002 -1.901 1.00 98.25 93 GLU A CA 1
ATOM 744 C C . GLU A 1 93 ? 9.107 8.349 -2.236 1.00 98.25 93 GLU A C 1
ATOM 746 O O . GLU A 1 93 ? 8.798 9.461 -2.667 1.00 98.25 93 GLU A O 1
ATOM 751 N N . ILE A 1 94 ? 8.210 7.388 -2.031 1.00 98.56 94 ILE A N 1
ATOM 752 C CA . ILE A 1 94 ? 6.761 7.540 -2.133 1.00 98.56 94 ILE A CA 1
ATOM 753 C C . ILE A 1 94 ? 6.211 7.675 -0.715 1.00 98.56 94 ILE A C 1
ATOM 755 O O . ILE A 1 94 ? 6.352 6.755 0.095 1.00 98.56 94 ILE A O 1
ATOM 759 N N . ALA A 1 95 ? 5.536 8.788 -0.425 1.00 98.56 95 ALA A N 1
ATOM 760 C CA . ALA A 1 95 ? 4.761 8.905 0.806 1.00 98.56 95 ALA A CA 1
ATOM 761 C C . ALA A 1 95 ? 3.375 8.280 0.599 1.00 98.56 95 ALA A C 1
ATOM 763 O O . ALA A 1 95 ? 2.679 8.581 -0.373 1.00 98.56 95 ALA A O 1
ATOM 764 N N . ILE A 1 96 ? 2.980 7.401 1.512 1.00 98.75 96 ILE A N 1
ATOM 765 C CA . ILE A 1 96 ? 1.735 6.641 1.469 1.00 98.75 96 ILE A CA 1
ATOM 766 C C . ILE A 1 96 ? 0.910 7.027 2.693 1.00 98.75 96 ILE A C 1
ATOM 768 O O . ILE A 1 96 ? 1.280 6.722 3.822 1.00 98.75 96 ILE A O 1
ATOM 772 N N . THR A 1 97 ? -0.218 7.702 2.490 1.00 98.69 97 THR A N 1
ATOM 773 C CA . THR A 1 97 ? -1.092 8.143 3.581 1.00 98.69 97 THR A CA 1
ATOM 774 C C . THR A 1 97 ? -2.385 7.339 3.595 1.00 98.69 97 THR A C 1
ATOM 776 O O . THR A 1 97 ? -3.204 7.440 2.679 1.00 98.69 97 THR A O 1
ATOM 779 N N . LEU A 1 98 ? -2.594 6.564 4.656 1.00 98.56 98 LEU A N 1
ATOM 780 C CA . LEU A 1 98 ? -3.814 5.810 4.907 1.00 98.56 98 LEU A CA 1
ATOM 781 C C . LEU A 1 98 ? -4.801 6.701 5.661 1.00 98.56 98 LEU A C 1
ATOM 783 O O . LEU A 1 98 ? -4.497 7.228 6.732 1.00 98.56 98 LEU A O 1
ATOM 787 N N . TYR A 1 99 ? -6.004 6.843 5.115 1.00 98.19 99 TYR A N 1
ATOM 788 C CA . TYR A 1 99 ? -7.134 7.463 5.799 1.00 98.19 99 TYR A CA 1
ATOM 789 C C . TYR A 1 99 ? -8.100 6.370 6.225 1.00 98.19 99 TYR A C 1
ATOM 791 O O . TYR A 1 99 ? -8.527 5.566 5.396 1.00 98.19 99 TYR A O 1
ATOM 799 N N . PHE A 1 100 ? -8.477 6.362 7.497 1.00 96.81 100 PHE A N 1
ATOM 800 C CA . PHE A 1 100 ? -9.391 5.369 8.049 1.00 96.81 100 PHE A CA 1
ATOM 801 C C . PHE A 1 100 ? -10.844 5.847 7.995 1.00 96.81 100 PHE A C 1
ATOM 803 O O . PHE A 1 100 ? -11.133 7.024 7.747 1.00 96.81 100 PHE A O 1
ATOM 810 N N . HIS A 1 101 ? -11.780 4.922 8.196 1.00 94.12 101 HIS A N 1
ATOM 811 C CA . HIS A 1 101 ? -13.173 5.298 8.434 1.00 94.12 101 HIS A CA 1
ATOM 812 C C . HIS A 1 101 ? -13.291 6.080 9.748 1.00 94.12 101 HIS A C 1
ATOM 814 O O . HIS A 1 101 ? -12.526 5.868 10.688 1.00 94.12 101 HIS A O 1
ATOM 820 N N . SER A 1 102 ? -14.266 6.987 9.829 1.00 90.25 102 SER A N 1
ATOM 821 C CA . SER A 1 102 ? -14.437 7.898 10.976 1.00 90.25 102 SER A CA 1
ATOM 822 C C . SER A 1 102 ? -14.752 7.188 12.296 1.00 90.25 102 SER A C 1
ATOM 824 O O . SER A 1 102 ? -14.614 7.766 13.367 1.00 90.25 102 SER A O 1
ATOM 826 N N . ASP A 1 103 ? -15.237 5.949 12.235 1.00 86.69 103 ASP A N 1
ATOM 827 C CA . ASP A 1 103 ? -15.476 5.117 13.412 1.00 86.69 103 ASP A CA 1
ATOM 828 C C . ASP A 1 103 ? -14.232 4.337 13.868 1.00 86.69 103 ASP A C 1
ATOM 830 O O . ASP A 1 103 ? -14.246 3.752 14.950 1.00 86.69 103 ASP A O 1
ATOM 834 N N . VAL A 1 104 ? -13.155 4.366 13.078 1.00 91.00 104 VAL A N 1
ATOM 835 C CA . VAL A 1 104 ? -11.876 3.695 13.344 1.00 91.00 104 VAL A CA 1
ATOM 836 C C . VAL A 1 104 ? -10.875 4.681 13.933 1.00 91.00 104 VAL A C 1
ATOM 838 O O . VAL A 1 104 ? -10.454 4.529 15.077 1.00 91.00 104 VAL A O 1
ATOM 841 N N . CYS A 1 105 ? -10.494 5.701 13.158 1.00 89.44 105 CYS A N 1
ATOM 842 C CA . CYS A 1 105 ? -9.503 6.697 13.553 1.00 89.44 105 CYS A CA 1
ATOM 843 C C . CYS A 1 105 ? -9.606 7.950 12.671 1.00 89.44 105 CYS A C 1
ATOM 845 O O . CYS A 1 105 ? -9.582 7.857 11.447 1.00 89.44 105 CYS A O 1
ATOM 847 N N . ASP A 1 106 ? -9.654 9.134 13.285 1.00 89.56 106 ASP A N 1
ATOM 848 C CA . ASP A 1 106 ? -9.655 10.406 12.544 1.00 89.56 106 ASP A CA 1
ATOM 849 C C . ASP A 1 106 ? -8.252 10.820 12.067 1.00 89.56 106 ASP A C 1
ATOM 851 O O . ASP A 1 106 ? -8.110 11.648 11.165 1.00 89.56 106 ASP A O 1
ATOM 855 N N . LYS A 1 107 ? -7.197 10.271 12.684 1.00 93.25 107 LYS A N 1
ATOM 856 C CA . LYS A 1 107 ? -5.812 10.594 12.336 1.00 93.25 107 LYS A CA 1
ATOM 857 C C . LYS A 1 107 ? -5.344 9.696 11.187 1.00 93.25 107 LYS A C 1
ATOM 859 O O . LYS A 1 107 ? -5.387 8.475 11.339 1.00 93.25 107 LYS A O 1
ATOM 864 N N . PRO A 1 108 ? -4.876 10.265 10.063 1.00 97.06 108 PRO A N 1
ATOM 865 C CA . PRO A 1 108 ? -4.264 9.469 9.012 1.00 97.06 108 PRO A CA 1
ATOM 866 C C . PRO A 1 108 ? -2.919 8.896 9.473 1.00 97.06 108 PRO A C 1
ATOM 868 O O . PRO A 1 108 ? -2.238 9.491 10.313 1.00 97.06 108 PRO A O 1
ATOM 871 N N . LEU A 1 109 ? -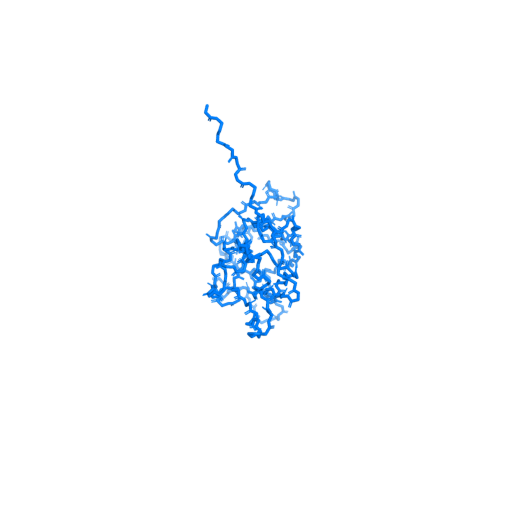2.530 7.764 8.891 1.00 97.69 109 LEU A N 1
ATOM 872 C CA . LEU A 1 109 ? -1.215 7.151 9.077 1.00 97.69 109 LEU A CA 1
ATOM 873 C C . LEU A 1 109 ? -0.361 7.407 7.836 1.00 97.69 109 LEU A C 1
ATOM 875 O O . LEU A 1 109 ? -0.819 7.148 6.726 1.00 97.69 109 LEU A O 1
ATOM 879 N N . SER A 1 110 ? 0.870 7.882 8.020 1.00 98.06 110 SER A N 1
ATOM 880 C CA . SER A 1 110 ? 1.830 8.073 6.929 1.00 98.06 110 SER A CA 1
ATOM 881 C C . SER A 1 110 ? 2.933 7.027 6.996 1.00 98.06 110 SER A C 1
ATOM 883 O O . SER A 1 110 ? 3.605 6.904 8.017 1.00 98.06 110 SER A O 1
ATOM 885 N N . LEU A 1 111 ? 3.135 6.330 5.885 1.00 98.06 111 LEU A N 1
ATOM 886 C CA . LEU A 1 111 ? 4.234 5.410 5.626 1.00 98.06 111 LEU A CA 1
ATOM 887 C C . LEU A 1 111 ? 5.107 6.001 4.516 1.00 98.06 111 LEU A C 1
ATOM 889 O O . LEU A 1 111 ? 4.621 6.756 3.671 1.00 98.06 111 LEU A O 1
ATOM 893 N N . TYR A 1 112 ? 6.383 5.639 4.494 1.00 98.12 112 TYR A N 1
ATOM 894 C CA . TYR A 1 112 ? 7.317 6.056 3.450 1.00 98.12 112 TYR A CA 1
ATOM 895 C C . TYR A 1 112 ? 7.960 4.814 2.853 1.00 98.12 112 TYR A C 1
ATOM 897 O O . TYR A 1 112 ? 8.458 3.952 3.580 1.00 98.12 112 TYR A O 1
ATOM 905 N N . HIS A 1 113 ? 7.907 4.706 1.528 1.00 98.31 113 HIS A N 1
ATOM 906 C CA . HIS A 1 113 ? 8.472 3.584 0.788 1.00 98.31 113 HIS A CA 1
ATOM 907 C C . HIS A 1 113 ? 9.421 4.091 -0.286 1.00 98.31 113 HIS A C 1
ATOM 909 O O . HIS A 1 113 ? 9.024 4.882 -1.140 1.00 98.31 113 HIS A O 1
ATOM 915 N N . HIS A 1 114 ? 10.665 3.620 -0.281 1.00 98.19 114 HIS A N 1
ATOM 916 C CA . HIS A 1 114 ? 11.600 3.926 -1.356 1.00 98.19 114 HIS A CA 1
ATOM 917 C C . HIS A 1 114 ? 11.335 2.995 -2.543 1.00 98.19 114 HIS A C 1
ATOM 919 O O . HIS A 1 114 ? 11.562 1.790 -2.451 1.00 98.19 114 HIS A O 1
ATOM 925 N N . LEU A 1 115 ? 10.844 3.545 -3.657 1.00 98.12 115 LEU A N 1
ATOM 926 C CA . LEU A 1 115 ? 10.559 2.793 -4.876 1.00 98.12 115 LEU A CA 1
ATOM 927 C C . LEU A 1 115 ? 11.840 2.143 -5.403 1.00 98.12 115 LEU A C 1
ATOM 929 O O . LEU A 1 115 ? 12.761 2.852 -5.800 1.00 98.12 115 LEU A O 1
ATOM 933 N N . LYS A 1 116 ? 11.861 0.811 -5.476 1.00 96.38 116 LYS A N 1
ATOM 934 C CA . LYS A 1 116 ? 12.984 0.040 -6.018 1.00 96.38 116 LYS A CA 1
ATOM 935 C C . LYS A 1 116 ? 12.670 -0.511 -7.403 1.00 9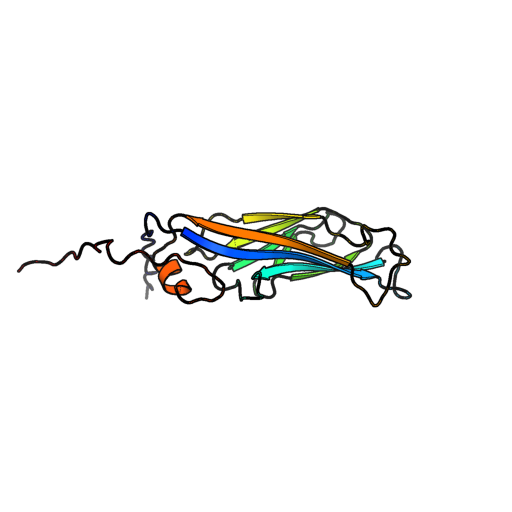6.38 116 LYS A C 1
ATOM 937 O O . LYS A 1 116 ? 11.656 -1.182 -7.600 1.00 96.38 116 LYS A O 1
ATOM 942 N N . LEU A 1 117 ? 13.539 -0.216 -8.366 1.00 95.19 117 LEU A N 1
ATOM 943 C CA . LEU A 1 117 ? 13.432 -0.647 -9.762 1.00 95.19 117 LEU A CA 1
ATOM 944 C C . LEU A 1 117 ? 14.511 -1.666 -10.130 1.00 95.19 117 LEU A C 1
ATOM 946 O O . LEU A 1 117 ? 14.275 -2.509 -10.996 1.00 95.19 117 LEU A O 1
ATOM 950 N N . TYR A 1 118 ? 15.668 -1.598 -9.468 1.00 91.69 118 TYR A N 1
ATOM 951 C CA . TYR A 1 118 ? 16.822 -2.446 -9.745 1.00 91.69 118 TYR A CA 1
ATOM 952 C C . TYR A 1 118 ? 17.046 -3.447 -8.596 1.00 91.69 118 TYR A C 1
ATOM 954 O O . TYR A 1 118 ? 16.788 -3.112 -7.439 1.00 91.69 118 TYR A O 1
ATOM 962 N N . PRO A 1 119 ? 17.498 -4.683 -8.882 1.00 85.50 119 PRO A N 1
ATOM 963 C CA . PRO A 1 119 ? 17.896 -5.628 -7.839 1.00 85.50 119 PRO A CA 1
ATOM 964 C C . PRO A 1 119 ? 19.045 -5.063 -6.987 1.00 85.50 119 PRO A C 1
ATOM 966 O O . PRO A 1 119 ? 19.938 -4.420 -7.532 1.00 85.50 119 PRO A O 1
ATOM 969 N N . GLU A 1 120 ? 19.039 -5.316 -5.673 1.00 77.19 120 GLU A N 1
ATOM 970 C CA . GLU A 1 120 ? 20.122 -4.868 -4.776 1.00 77.19 120 GLU A CA 1
ATOM 971 C C . GLU A 1 120 ? 21.409 -5.681 -4.960 1.00 77.19 120 GLU A C 1
ATOM 973 O O . GLU A 1 120 ? 22.508 -5.133 -4.896 1.00 77.19 120 GLU A O 1
ATOM 978 N N . ASP A 1 121 ? 21.271 -6.976 -5.243 1.00 71.31 121 ASP A N 1
ATOM 979 C CA . ASP A 1 121 ? 22.398 -7.838 -5.573 1.00 71.31 121 ASP A CA 1
ATOM 980 C C . ASP A 1 121 ? 22.728 -7.718 -7.061 1.00 71.31 121 ASP A C 1
ATOM 982 O O . ASP A 1 121 ? 21.823 -7.781 -7.901 1.00 71.31 121 ASP A O 1
ATOM 986 N N . ASP A 1 122 ? 24.027 -7.682 -7.382 1.00 60.91 122 ASP A N 1
ATOM 987 C CA . ASP A 1 122 ? 24.660 -7.658 -8.721 1.00 60.91 122 ASP A CA 1
ATOM 988 C C . ASP A 1 122 ? 24.393 -8.950 -9.549 1.00 60.91 122 ASP A C 1
ATOM 990 O O . ASP A 1 122 ? 25.193 -9.431 -10.350 1.00 60.91 122 ASP A O 1
ATOM 994 N N . SER A 1 123 ? 23.237 -9.571 -9.313 1.00 56.34 123 SER A N 1
ATOM 995 C CA . SER A 1 123 ? 22.778 -10.906 -9.696 1.00 56.34 123 SER A CA 1
ATOM 996 C C . SER A 1 123 ? 22.357 -11.036 -11.166 1.00 56.34 123 SER A C 1
ATOM 998 O O . SER A 1 123 ? 21.555 -11.901 -11.531 1.00 56.34 123 SER A O 1
ATOM 1000 N N . GLY A 1 124 ? 22.964 -10.228 -12.034 1.00 62.34 124 GLY A N 1
ATOM 1001 C CA . GLY A 1 124 ? 22.875 -10.354 -13.481 1.00 62.34 124 GLY A CA 1
ATOM 1002 C C . GLY A 1 124 ? 21.956 -9.338 -14.167 1.00 62.34 124 GLY A C 1
ATOM 1003 O O . GLY A 1 124 ? 21.429 -8.417 -13.546 1.00 62.34 124 GLY A O 1
ATOM 1004 N N . PRO A 1 125 ? 21.796 -9.468 -15.495 1.00 68.50 125 PRO A N 1
ATOM 1005 C CA . PRO A 1 125 ? 21.089 -8.488 -16.310 1.00 68.50 125 PRO A CA 1
ATOM 1006 C C . PRO A 1 125 ? 19.610 -8.374 -15.926 1.00 68.50 125 PRO A C 1
ATOM 1008 O O . PRO A 1 125 ? 18.963 -9.369 -15.586 1.00 68.50 125 PRO A O 1
ATOM 1011 N N . LEU A 1 126 ? 19.061 -7.160 -16.060 1.00 81.44 126 LEU A N 1
ATOM 1012 C CA . LEU A 1 126 ? 17.630 -6.901 -15.899 1.00 81.44 126 LEU A CA 1
ATOM 1013 C C . LEU A 1 126 ? 16.810 -7.909 -16.713 1.00 81.44 126 LEU A C 1
ATOM 1015 O O . LEU A 1 126 ? 17.073 -8.168 -17.890 1.00 81.44 126 LEU A O 1
ATOM 1019 N N . SER A 1 127 ? 15.799 -8.487 -16.068 1.00 80.94 127 SER A N 1
ATOM 1020 C CA . SER A 1 127 ? 14.951 -9.517 -16.655 1.00 80.94 127 SER A CA 1
ATOM 1021 C C . SER A 1 127 ? 13.538 -8.993 -16.835 1.00 80.94 127 SER A C 1
ATOM 1023 O O . SER A 1 127 ? 12.942 -8.429 -15.925 1.00 80.94 127 SER A O 1
ATOM 1025 N N . THR A 1 128 ? 12.957 -9.244 -18.005 1.00 86.19 128 THR A N 1
ATOM 1026 C CA . THR A 1 128 ? 11.530 -8.987 -18.253 1.00 86.19 128 THR A CA 1
ATOM 1027 C C . THR A 1 128 ? 10.624 -10.016 -17.572 1.00 86.19 128 THR A C 1
ATOM 1029 O O . THR A 1 128 ? 9.410 -9.838 -17.540 1.00 86.19 128 THR A O 1
ATOM 1032 N N . LYS A 1 129 ? 11.195 -11.116 -17.058 1.00 85.25 129 LYS A N 1
ATOM 1033 C CA . LYS A 1 129 ? 10.455 -12.237 -16.459 1.00 85.25 129 LYS A CA 1
ATOM 1034 C C . LYS A 1 129 ? 10.478 -12.233 -14.934 1.00 85.25 129 LYS A C 1
ATOM 1036 O O . LYS A 1 129 ? 9.560 -12.771 -14.326 1.00 85.25 129 LYS A O 1
ATOM 1041 N N . LYS A 1 130 ? 11.533 -11.684 -14.329 1.00 89.88 130 LYS A N 1
ATOM 1042 C CA . LYS A 1 130 ? 11.700 -11.629 -12.874 1.00 89.88 130 LYS A CA 1
ATOM 1043 C C . LYS A 1 130 ? 11.497 -10.183 -12.422 1.00 89.88 130 LYS A C 1
ATOM 1045 O O . LYS A 1 130 ? 12.319 -9.349 -12.795 1.00 89.88 130 LYS A O 1
ATOM 1050 N N . PRO A 1 131 ? 10.432 -9.876 -11.668 1.00 93.94 131 PRO A N 1
ATOM 1051 C CA . PRO A 1 131 ? 10.270 -8.544 -11.120 1.00 93.94 131 PRO A CA 1
ATOM 1052 C C . PRO A 1 131 ? 11.244 -8.287 -9.970 1.00 93.94 131 PRO A C 1
ATOM 1054 O O . PRO A 1 131 ? 11.708 -9.218 -9.307 1.00 93.94 131 PRO A O 1
ATOM 1057 N N . VAL A 1 132 ? 11.487 -7.008 -9.705 1.00 94.81 132 VAL A N 1
ATOM 1058 C CA . VAL A 1 132 ? 12.019 -6.532 -8.427 1.00 94.81 132 VAL A CA 1
ATOM 1059 C C . VAL A 1 132 ? 10.835 -6.349 -7.485 1.00 94.81 132 VAL A C 1
ATOM 1061 O O . VAL A 1 132 ? 9.864 -5.690 -7.849 1.00 94.81 132 VAL A O 1
ATOM 1064 N N . VAL A 1 133 ? 10.888 -6.971 -6.310 1.00 95.69 133 VAL A N 1
ATOM 1065 C CA . VAL A 1 133 ? 9.857 -6.857 -5.270 1.00 95.69 133 VAL A CA 1
ATOM 1066 C C . VAL A 1 133 ? 10.547 -6.403 -3.999 1.00 95.69 133 VAL A C 1
ATOM 1068 O O . VAL A 1 133 ? 11.479 -7.068 -3.549 1.00 95.69 133 VAL A O 1
ATOM 1071 N N . VAL A 1 134 ? 10.095 -5.285 -3.441 1.00 96.38 134 VAL A N 1
ATOM 1072 C CA . VAL A 1 134 ? 10.578 -4.762 -2.161 1.00 96.38 134 VAL A CA 1
ATOM 1073 C C . VAL A 1 134 ? 9.366 -4.407 -1.329 1.00 96.38 134 VAL A C 1
ATOM 1075 O O . VAL A 1 134 ? 8.556 -3.570 -1.727 1.00 96.38 134 VAL A O 1
ATOM 1078 N N . GLU A 1 135 ? 9.229 -5.086 -0.198 1.00 95.94 135 GLU A N 1
ATOM 1079 C CA . GLU A 1 135 ? 8.051 -5.031 0.653 1.00 95.94 135 GLU A CA 1
ATOM 1080 C C . GLU A 1 135 ? 8.465 -5.012 2.123 1.00 95.94 135 GLU A C 1
ATOM 1082 O O . GLU A 1 135 ? 9.378 -5.730 2.532 1.00 95.94 135 GLU A O 1
ATOM 1087 N N . SER A 1 136 ? 7.764 -4.194 2.899 1.00 97.62 136 SER A N 1
ATOM 1088 C CA . SER A 1 136 ? 7.925 -4.045 4.338 1.00 97.62 136 SER A CA 1
ATOM 1089 C C . SER A 1 136 ? 6.661 -4.519 5.046 1.00 97.62 136 SER A C 1
ATOM 1091 O O . SER A 1 136 ? 5.545 -4.249 4.595 1.00 97.62 136 SER A O 1
ATOM 1093 N N . TYR A 1 137 ? 6.848 -5.210 6.167 1.00 98.00 137 TYR A N 1
ATOM 1094 C CA . TYR A 1 137 ? 5.777 -5.547 7.101 1.00 98.00 137 TYR A CA 1
ATOM 1095 C C . TYR A 1 137 ? 5.622 -4.431 8.135 1.00 98.00 137 TYR A C 1
ATOM 1097 O O . TYR A 1 137 ? 6.623 -3.918 8.637 1.00 98.00 137 TYR A O 1
ATOM 1105 N N . ASP A 1 138 ? 4.381 -4.108 8.482 1.00 97.19 138 ASP A N 1
ATOM 1106 C CA . ASP A 1 138 ? 4.056 -3.217 9.595 1.00 97.19 138 ASP A CA 1
ATOM 1107 C C . ASP A 1 138 ? 2.741 -3.655 10.257 1.00 97.19 138 ASP A C 1
ATOM 1109 O O . ASP A 1 138 ? 1.967 -4.431 9.692 1.00 97.19 138 ASP A O 1
ATOM 1113 N N . GLU A 1 139 ? 2.472 -3.161 11.459 1.00 96.56 139 GLU A N 1
ATOM 1114 C CA . GLU A 1 139 ? 1.261 -3.465 12.213 1.00 96.56 139 GLU A CA 1
ATOM 1115 C C . GLU A 1 139 ? 0.608 -2.174 12.709 1.00 96.56 139 GLU A C 1
ATOM 1117 O O . GLU A 1 139 ? 1.110 -1.482 13.595 1.00 96.56 139 GLU A O 1
ATOM 1122 N N . ILE A 1 140 ? -0.552 -1.841 12.136 1.00 96.19 140 ILE A N 1
ATOM 1123 C CA . ILE A 1 140 ? -1.302 -0.648 12.536 1.00 96.19 140 ILE A CA 1
ATOM 1124 C C . ILE A 1 140 ? -2.019 -0.952 13.845 1.00 96.19 140 ILE A C 1
ATOM 1126 O O . ILE A 1 140 ? -2.886 -1.821 13.861 1.00 96.19 140 ILE A O 1
ATOM 1130 N N . VAL A 1 141 ? -1.722 -0.207 14.910 1.00 94.31 141 VAL A N 1
ATOM 1131 C CA . VAL A 1 141 ? -2.361 -0.370 16.224 1.00 94.31 141 VAL A CA 1
ATOM 1132 C C . VAL A 1 141 ? -3.316 0.789 16.513 1.00 94.31 141 VAL A C 1
ATOM 1134 O O . VAL A 1 141 ? -2.943 1.962 16.462 1.00 94.31 141 VAL A O 1
ATOM 1137 N N . PHE A 1 142 ? -4.558 0.456 16.855 1.00 92.19 142 PHE A N 1
ATOM 1138 C CA . PHE A 1 142 ? -5.586 1.386 17.310 1.00 92.19 142 PHE A CA 1
ATOM 1139 C C . PHE A 1 142 ? -5.807 1.209 18.813 1.00 92.19 142 PHE A C 1
ATOM 1141 O O . PHE A 1 142 ? -6.411 0.225 19.245 1.00 92.19 142 PHE A O 1
ATOM 1148 N N . SER A 1 143 ? -5.346 2.175 19.608 1.00 89.12 143 SER A N 1
ATOM 1149 C CA . SER A 1 143 ? -5.578 2.203 21.055 1.00 89.12 143 SER A CA 1
ATOM 1150 C C . SER A 1 143 ? -6.972 2.736 21.384 1.00 89.12 143 SER A C 1
ATOM 1152 O O . SER A 1 143 ? -7.396 3.765 20.849 1.00 89.12 143 SER A O 1
ATOM 1154 N N . GLU A 1 144 ? -7.661 2.062 22.305 1.00 87.81 144 GLU A N 1
ATOM 1155 C CA . GLU A 1 144 ? -9.026 2.386 22.735 1.00 87.81 144 GLU A CA 1
ATOM 1156 C C . GLU A 1 144 ? -10.004 2.581 21.554 1.00 87.81 144 GLU A C 1
ATOM 1158 O O . GLU A 1 144 ? -10.590 3.668 21.397 1.00 87.81 144 GLU A O 1
ATOM 1163 N N . PRO A 1 145 ? -10.171 1.559 20.688 1.00 88.44 145 PRO A N 1
ATOM 1164 C CA . PRO A 1 145 ? -11.054 1.639 19.533 1.00 88.44 145 PRO A CA 1
ATOM 1165 C C . PRO A 1 145 ? -12.508 1.892 19.949 1.00 88.44 145 PRO A C 1
ATOM 1167 O O . PRO A 1 145 ? -12.924 1.616 21.079 1.00 88.44 145 PRO A O 1
ATOM 1170 N N . SER A 1 146 ? -13.308 2.417 19.019 1.00 88.88 146 SER A N 1
ATOM 1171 C CA . SER A 1 146 ? -14.738 2.602 19.270 1.00 88.88 146 SER A CA 1
ATOM 1172 C C . SER A 1 146 ? -15.457 1.255 19.404 1.00 88.88 146 SER A C 1
ATOM 1174 O O . SER A 1 146 ? -15.128 0.296 18.702 1.00 88.88 146 SER A O 1
ATOM 1176 N N . ASP A 1 147 ? -16.495 1.197 20.243 1.00 87.31 147 ASP A N 1
ATOM 1177 C CA . ASP A 1 147 ? -17.350 0.009 20.387 1.00 87.31 147 ASP A CA 1
ATOM 1178 C C . ASP A 1 147 ? -17.915 -0.436 19.024 1.00 87.31 147 ASP A C 1
ATOM 1180 O O . ASP A 1 147 ? -18.034 -1.627 18.746 1.00 87.31 147 ASP A O 1
ATOM 1184 N N . ALA A 1 148 ? -18.245 0.528 18.154 1.00 87.06 148 ALA A N 1
ATOM 1185 C CA . ALA A 1 148 ? -18.766 0.276 16.813 1.00 87.06 148 ALA A CA 1
ATOM 1186 C C . ALA A 1 148 ? -17.727 -0.398 15.906 1.00 87.06 148 ALA A C 1
ATOM 1188 O O . ALA A 1 148 ? -18.059 -1.354 15.202 1.00 87.06 148 ALA A O 1
ATOM 1189 N N . PHE A 1 149 ? -16.473 0.065 15.947 1.00 90.44 149 PHE A N 1
ATOM 1190 C CA . PHE A 1 149 ? -15.388 -0.561 15.201 1.00 90.44 149 PHE A CA 1
ATOM 1191 C C . PHE A 1 149 ? -15.120 -1.973 15.717 1.00 90.44 149 PHE A C 1
ATOM 1193 O O . PHE A 1 149 ? -15.125 -2.903 14.915 1.00 90.44 149 PHE A O 1
ATOM 1200 N N . VAL A 1 150 ? -14.997 -2.158 17.038 1.00 88.88 150 VAL A N 1
ATOM 1201 C CA . VAL A 1 150 ? -14.796 -3.484 17.648 1.00 88.88 150 VAL A CA 1
ATOM 1202 C C . VAL A 1 150 ? -15.915 -4.445 17.252 1.00 88.88 150 VAL A C 1
ATOM 1204 O O . VAL A 1 150 ? -15.631 -5.539 16.774 1.00 88.88 150 VAL A O 1
ATOM 1207 N N . ALA A 1 151 ? -17.180 -4.029 17.360 1.00 87.38 151 ALA A N 1
ATOM 1208 C CA . ALA A 1 151 ? -18.319 -4.859 16.973 1.00 87.38 151 ALA A CA 1
ATOM 1209 C C . ALA A 1 151 ? -18.305 -5.236 15.479 1.00 87.38 151 ALA A C 1
ATOM 1211 O O . ALA A 1 151 ? -18.704 -6.345 15.126 1.00 87.38 151 ALA A O 1
ATOM 1212 N N . ARG A 1 152 ? -17.827 -4.342 14.600 1.00 88.62 152 ARG A N 1
ATOM 1213 C CA . ARG A 1 152 ? -17.683 -4.618 13.162 1.00 88.62 152 ARG A CA 1
ATOM 1214 C C . ARG A 1 152 ? -16.570 -5.626 12.871 1.00 88.62 152 ARG A C 1
ATOM 1216 O O . ARG A 1 152 ? -16.705 -6.405 11.931 1.00 88.62 152 ARG A O 1
ATOM 1223 N N . VAL A 1 153 ? -15.481 -5.604 13.641 1.00 89.88 153 VAL A N 1
ATOM 1224 C CA . VAL A 1 153 ? -14.242 -6.328 13.302 1.00 89.88 153 VAL A CA 1
ATOM 1225 C C . VAL A 1 153 ? -13.914 -7.517 14.198 1.00 89.88 153 VAL A C 1
ATOM 1227 O O . VAL A 1 153 ? -12.953 -8.221 13.918 1.00 89.88 153 VAL A O 1
ATOM 1230 N N . GLN A 1 154 ? -14.732 -7.806 15.214 1.00 85.06 154 GLN A N 1
ATOM 1231 C CA . GLN A 1 154 ? -14.480 -8.854 16.213 1.00 85.06 154 GLN A CA 1
ATOM 1232 C C . GLN A 1 154 ? -14.167 -10.249 15.632 1.00 85.06 154 GLN A C 1
ATOM 1234 O O . GLN A 1 154 ? -13.475 -11.029 16.278 1.00 85.06 154 GLN A O 1
ATOM 1239 N N . ASN A 1 155 ? -14.660 -10.567 14.429 1.00 85.00 155 ASN A N 1
ATOM 1240 C CA . ASN A 1 155 ? -14.373 -11.819 13.712 1.00 85.00 155 ASN A CA 1
ATOM 1241 C C . ASN A 1 155 ? -13.833 -11.577 12.290 1.00 85.00 155 ASN A C 1
ATOM 1243 O O . ASN A 1 155 ? -13.923 -12.459 11.435 1.00 85.00 155 ASN A O 1
ATOM 1247 N N . HIS A 1 156 ? -13.349 -10.369 12.000 1.00 89.94 156 HIS A N 1
ATOM 1248 C CA . HIS A 1 156 ? -12.854 -10.030 10.673 1.00 89.94 156 HIS A CA 1
ATOM 1249 C C . HIS A 1 156 ? -11.403 -10.509 10.518 1.00 89.94 156 HIS A C 1
ATOM 1251 O O . HIS A 1 156 ? -10.578 -10.169 11.362 1.00 89.94 156 HIS A O 1
ATOM 1257 N N . PRO A 1 157 ? -11.047 -11.240 9.444 1.00 90.75 157 PRO A N 1
ATOM 1258 C CA . PRO A 1 157 ? -9.719 -11.849 9.308 1.00 90.75 157 PRO A CA 1
ATOM 1259 C C . PRO A 1 157 ? -8.576 -10.825 9.267 1.00 90.75 157 PRO A C 1
ATOM 1261 O O . PRO A 1 157 ? -7.474 -11.133 9.690 1.00 90.75 157 PRO A O 1
ATOM 1264 N N . ALA A 1 158 ? -8.849 -9.604 8.796 1.00 90.62 158 ALA A N 1
ATOM 1265 C CA . ALA A 1 158 ? -7.853 -8.533 8.714 1.00 90.62 158 ALA A CA 1
ATOM 1266 C C . ALA A 1 158 ? -7.511 -7.861 10.058 1.00 90.62 158 ALA A C 1
ATOM 1268 O O . ALA A 1 158 ? -6.596 -7.045 10.092 1.00 90.62 158 ALA A O 1
ATOM 1269 N N . VAL A 1 159 ? -8.282 -8.094 11.130 1.00 91.75 159 VAL A N 1
ATOM 1270 C CA . VAL A 1 159 ? -8.151 -7.322 12.375 1.00 91.75 159 VAL A CA 1
ATOM 1271 C C . VAL A 1 159 ? -7.992 -8.247 13.570 1.00 91.75 159 VAL A C 1
ATOM 1273 O O . VAL A 1 159 ? -8.875 -9.038 13.894 1.00 91.75 159 VAL A O 1
ATOM 1276 N N . ASN A 1 160 ? -6.886 -8.080 14.280 1.00 90.81 160 ASN A N 1
ATOM 1277 C CA . ASN A 1 160 ? -6.648 -8.731 15.551 1.00 90.81 160 ASN A CA 1
ATOM 1278 C C . ASN A 1 160 ? -7.265 -7.880 16.659 1.00 90.81 160 ASN A C 1
ATOM 1280 O O . ASN A 1 160 ? -6.848 -6.749 16.900 1.00 90.81 160 ASN A O 1
ATOM 1284 N N . VAL A 1 161 ? -8.256 -8.432 17.352 1.00 85.88 161 VAL A N 1
ATOM 1285 C CA . VAL A 1 161 ? -8.800 -7.845 18.579 1.00 85.88 161 VAL A CA 1
ATOM 1286 C C . VAL A 1 161 ? -8.559 -8.850 19.707 1.00 85.88 161 VAL A C 1
ATOM 1288 O O . VAL A 1 161 ? -9.067 -9.974 19.626 1.00 85.88 161 VAL A O 1
ATOM 1291 N N . PRO A 1 162 ? -7.791 -8.506 20.759 1.00 74.75 162 PRO A N 1
ATOM 1292 C CA . PRO A 1 162 ? -7.660 -9.338 21.939 1.00 74.75 162 PRO A CA 1
ATOM 1293 C C . PRO A 1 162 ? -9.052 -9.638 22.482 1.00 74.75 162 PRO A C 1
ATOM 1295 O O . PRO A 1 162 ? -9.876 -8.738 22.663 1.00 74.75 162 PRO A O 1
ATOM 1298 N N . ARG A 1 163 ? -9.335 -10.911 22.764 1.00 62.00 163 ARG A N 1
ATOM 1299 C CA . ARG A 1 163 ? -10.561 -11.239 23.490 1.00 62.00 163 ARG A CA 1
ATOM 1300 C C . ARG A 1 163 ? -10.433 -10.621 24.875 1.00 62.00 163 ARG A C 1
ATOM 1302 O O . ARG A 1 163 ? -9.598 -11.064 25.661 1.00 62.00 163 ARG A O 1
ATOM 1309 N N . LEU A 1 164 ? -11.251 -9.614 25.167 1.00 55.06 164 LEU A N 1
ATOM 1310 C CA . LEU A 1 164 ? -11.401 -9.117 26.530 1.00 55.06 164 LEU A CA 1
ATOM 1311 C C . LEU A 1 164 ? -11.732 -10.319 27.419 1.00 55.06 164 LEU A C 1
ATOM 1313 O O . LEU A 1 164 ? -12.642 -11.095 27.111 1.00 55.06 164 LEU A O 1
ATOM 1317 N N . SER A 1 165 ? -10.961 -10.515 28.490 1.00 43.84 165 SER A N 1
ATOM 1318 C CA . SER A 1 165 ? -11.297 -11.527 29.484 1.00 43.84 165 SER A CA 1
ATOM 1319 C C . SER A 1 165 ? -12.695 -11.214 30.021 1.00 43.84 165 SER A C 1
ATOM 1321 O O . SER A 1 165 ? -13.050 -10.052 30.229 1.00 43.84 165 SER A O 1
ATOM 1323 N N . SER A 1 166 ? -13.517 -12.243 30.219 1.00 46.94 166 SER A N 1
ATOM 1324 C CA . SER A 1 166 ? -14.940 -12.139 30.581 1.00 46.94 166 SER A CA 1
ATOM 1325 C C . SER A 1 166 ? -15.225 -11.504 31.962 1.00 46.94 166 SER A C 1
ATOM 1327 O O . SER A 1 166 ? -16.271 -11.766 32.547 1.00 46.94 166 SER A O 1
ATOM 1329 N N . GLY A 1 167 ? -14.306 -10.707 32.515 1.00 42.81 167 GLY A N 1
ATOM 1330 C CA . GLY A 1 167 ? -14.395 -10.055 33.822 1.00 42.81 167 GLY A CA 1
ATOM 1331 C C . GLY A 1 167 ? -14.664 -8.545 33.793 1.00 42.81 167 GLY A C 1
ATOM 1332 O O . GLY A 1 167 ? -14.871 -7.961 34.855 1.00 42.81 167 GLY A O 1
ATOM 1333 N N . ALA A 1 168 ? -14.696 -7.889 32.627 1.00 41.75 168 ALA A N 1
ATOM 1334 C CA . ALA A 1 168 ? -15.068 -6.475 32.545 1.00 41.75 168 ALA A CA 1
ATOM 1335 C C . ALA A 1 168 ? -16.599 -6.329 32.612 1.00 41.75 168 ALA A C 1
ATOM 1337 O O . ALA A 1 168 ? -17.307 -6.397 31.609 1.00 41.75 168 ALA A O 1
ATOM 1338 N N . HIS A 1 169 ? -17.110 -6.173 33.832 1.00 36.09 169 HIS A N 1
ATOM 1339 C CA . HIS A 1 169 ? -18.513 -5.912 34.136 1.00 36.09 169 HIS A CA 1
ATOM 1340 C C . HIS A 1 169 ? -19.020 -4.684 33.355 1.00 36.09 169 HIS A C 1
ATOM 1342 O O . HIS A 1 169 ? -18.767 -3.539 33.736 1.00 36.09 169 HIS A O 1
ATOM 1348 N N . LEU A 1 170 ? -19.775 -4.916 32.276 1.00 39.66 170 LEU A N 1
ATOM 1349 C CA . LEU A 1 170 ? -20.649 -3.907 31.682 1.00 39.66 170 LEU A CA 1
ATOM 1350 C C . LEU A 1 170 ? -21.602 -3.450 32.788 1.00 39.66 170 LEU A C 1
ATOM 1352 O O . LEU A 1 170 ? -22.427 -4.235 33.254 1.00 39.66 170 LEU A O 1
ATOM 1356 N N . SER A 1 171 ? -21.471 -2.206 33.256 1.00 36.84 171 SER A N 1
ATOM 1357 C CA . SER A 1 171 ? -22.419 -1.651 34.217 1.00 36.84 171 SER A CA 1
ATOM 1358 C C . SER A 1 171 ? -23.797 -1.571 33.558 1.00 36.84 171 SER A C 1
ATOM 1360 O O . SER A 1 171 ? -24.135 -0.649 32.816 1.00 36.84 171 SER A O 1
ATOM 1362 N N . SER A 1 172 ? -24.603 -2.597 33.819 1.00 36.75 172 SER A N 1
ATOM 1363 C CA . SER A 1 172 ? -26.034 -2.593 33.570 1.00 36.75 172 SER A CA 1
ATOM 1364 C C . SER A 1 172 ? -26.628 -1.449 34.389 1.00 36.75 172 SER A C 1
ATOM 1366 O O . SER A 1 172 ? -26.781 -1.540 35.607 1.00 36.75 172 SER A O 1
ATOM 1368 N N . SER A 1 173 ? -26.949 -0.351 33.709 1.00 47.19 173 SER A N 1
ATOM 1369 C CA . SER A 1 173 ? -27.872 0.651 34.228 1.00 47.19 173 SER A CA 1
ATOM 1370 C C . SER A 1 173 ? -29.271 0.037 34.158 1.00 47.19 173 SER A C 1
ATOM 1372 O O . SER A 1 173 ? -29.956 0.156 33.146 1.00 47.19 173 SER A O 1
ATOM 1374 N N . GLY A 1 174 ? -29.642 -0.704 35.202 1.00 34.91 174 GLY A N 1
ATOM 1375 C CA . GLY A 1 174 ? -30.963 -1.297 35.380 1.00 34.91 174 GLY A CA 1
ATOM 1376 C C . GLY A 1 174 ? -31.768 -0.462 36.364 1.00 34.91 174 GLY A C 1
ATOM 1377 O O . GLY A 1 174 ? -31.447 -0.403 37.546 1.00 34.91 174 GLY A O 1
ATOM 1378 N N . VAL A 1 175 ? -32.776 0.218 35.833 1.00 40.88 175 VAL A N 1
ATOM 1379 C CA . VAL A 1 175 ? -33.787 1.007 36.539 1.00 40.88 175 VAL A CA 1
ATOM 1380 C C . VAL A 1 175 ? -34.563 0.105 37.506 1.00 40.88 175 VAL A C 1
ATOM 1382 O O . VAL A 1 175 ? -35.070 -0.933 37.086 1.00 40.88 175 VAL A O 1
ATOM 1385 N N . PHE A 1 176 ? -34.681 0.507 38.773 1.00 37.69 176 PHE A N 1
ATOM 1386 C CA . PHE A 1 176 ? -35.659 -0.062 39.705 1.00 37.69 176 PHE A CA 1
ATOM 1387 C C . PHE A 1 176 ? -36.939 0.784 39.654 1.00 37.69 176 PHE A C 1
ATOM 1389 O O . PHE A 1 176 ? -36.864 2.010 39.770 1.0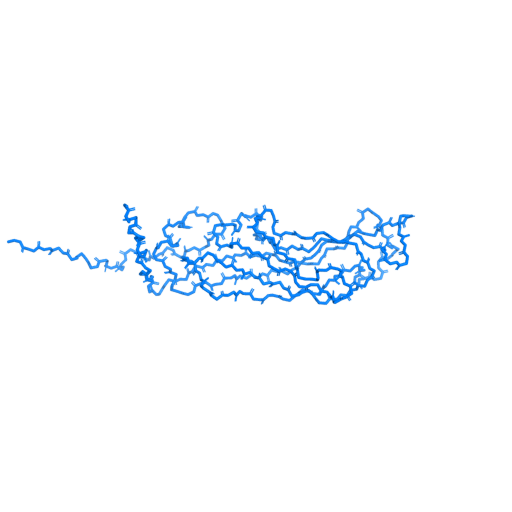0 37.69 176 PHE A O 1
ATOM 1396 N N . PHE A 1 177 ? -38.077 0.121 39.433 1.00 47.34 177 PHE A N 1
ATOM 1397 C CA . PHE A 1 177 ? -39.419 0.634 39.729 1.00 47.34 177 PHE A CA 1
ATOM 1398 C C . PHE A 1 177 ? -39.788 0.292 41.172 1.00 47.34 177 PHE A C 1
ATOM 1400 O O . PHE A 1 177 ? -39.343 -0.784 41.638 1.00 47.34 177 PHE A O 1
#

Radius of gyration: 21.42 Å; chains: 1; bounding box: 64×29×66 Å

InterPro domains:
  IPR005033 YEATS [PTHR47573] (9-173)
  IPR038704 YEATS superfamily [G3DSA:2.60.40.1970] (13-168)
  IPR055129 YEATS domain [PF03366] (39-118)
  IPR055129 YEATS domain [PS51037] (12-156)

pLDDT: mean 85.74, std 18.65, range [34.91, 98.75]